Protein AF-W1DM24-F1 (afdb_monomer)

Radius of gyration: 20.69 Å; Cα contacts (8 Å, |Δi|>4): 76; chains: 1; bounding box: 56×44×48 Å

Solvent-accessible surface area (backbone atoms only — not comparable to full-atom values): 8236 Å² total; per-residue (Å²): 139,89,65,78,41,78,39,84,42,44,52,72,68,33,42,53,50,50,54,56,42,43,72,72,68,46,49,68,46,75,40,54,98,67,66,78,90,49,80,93,50,95,68,49,70,97,76,82,90,85,66,72,84,47,89,94,39,72,85,49,39,68,55,43,55,52,50,52,53,53,44,55,54,46,21,67,74,70,74,43,87,76,71,79,88,74,85,84,85,83,88,75,81,83,74,80,77,83,64,92,84,59,80,81,69,81,79,78,73,78,76,68,68,85,78,76,66,84,77,133

Mean predicted aligned error: 11.45 Å

Nearest PDB structures (foldseek):
  2a89-assembly1_A  TM=9.894E-01  e=5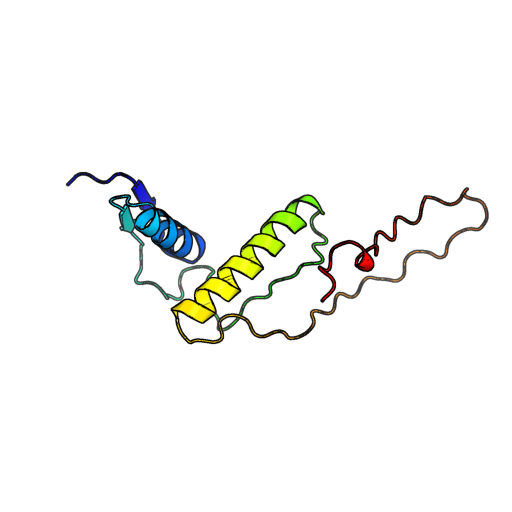.154E-06  Bacillus sp. B-0618
  3bhk-assembly1_A  TM=9.923E-01  e=6.336E-06  Bacillus sp. B-0618
  3m12-assembly1_A  TM=9.894E-01  e=6.336E-06  Bacillus sp. B-0618
  1l9c-assembly2_B  TM=9.895E-01  e=7.271E-06  Bacillus sp. B-0618

Sequence (120 aa):
MQYDLIIIGSGSVGAAAGYYARRAGLNVLMTDAHQPPHQEGSHHGSSRLIRHAYGEGEKYVPLVLRAQQLWDELAEISGEACLNAPASLTSAPPAPLFSPTSPPAPVRSSLRWKSWMPRP

Structure (mmCIF, N/CA/C/O backbone):
data_AF-W1DM24-F1
#
_entry.id   AF-W1DM24-F1
#
loop_
_atom_site.group_PDB
_atom_site.id
_atom_site.type_symbol
_atom_site.label_atom_id
_atom_site.label_alt_id
_atom_site.label_comp_id
_atom_site.label_asym_id
_atom_site.label_entity_id
_atom_site.label_seq_id
_atom_site.pdbx_PDB_ins_code
_atom_site.Cartn_x
_atom_site.Cartn_y
_atom_site.Cartn_z
_atom_site.occupancy
_atom_site.B_iso_or_equiv
_atom_site.auth_seq_id
_atom_site.auth_comp_id
_atom_site.auth_asym_id
_atom_site.auth_atom_id
_atom_site.pdbx_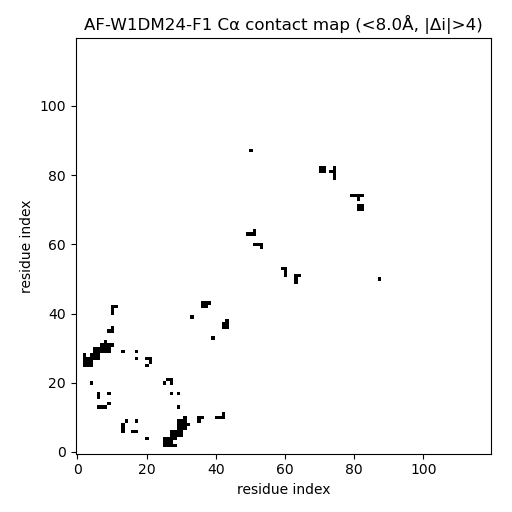PDB_model_num
ATOM 1 N N . MET A 1 1 ? -13.052 6.825 23.320 1.00 78.94 1 MET A N 1
ATOM 2 C CA . MET A 1 1 ? -13.120 5.947 22.131 1.00 78.94 1 MET A CA 1
ATOM 3 C C . MET A 1 1 ? -11.918 5.019 22.162 1.00 78.94 1 MET A C 1
ATOM 5 O O . MET A 1 1 ? -10.846 5.499 22.506 1.00 78.94 1 MET A O 1
ATOM 9 N N . GLN A 1 2 ? -12.097 3.732 21.865 1.00 93.69 2 GLN A N 1
ATOM 10 C CA . GLN A 1 2 ? -11.031 2.723 21.862 1.00 93.69 2 GLN A CA 1
ATOM 11 C C . GLN A 1 2 ? -10.989 2.069 20.480 1.00 93.69 2 GLN A C 1
ATOM 13 O O . GLN A 1 2 ? -12.045 1.731 19.950 1.00 93.69 2 GLN A O 1
ATOM 18 N N . TYR A 1 3 ? -9.794 1.933 19.910 1.00 98.00 3 TYR A N 1
ATOM 19 C CA . TYR A 1 3 ? -9.545 1.342 18.593 1.00 98.00 3 TYR A CA 1
ATOM 20 C C . TYR A 1 3 ? -8.467 0.267 18.724 1.00 98.00 3 TYR A C 1
ATOM 22 O O . TYR A 1 3 ? -7.571 0.409 19.556 1.00 98.00 3 TYR A O 1
ATOM 30 N N . ASP A 1 4 ? -8.536 -0.763 17.886 1.00 98.25 4 ASP A N 1
ATOM 31 C CA . ASP A 1 4 ? -7.523 -1.822 17.825 1.00 98.25 4 ASP A CA 1
ATOM 32 C C . ASP A 1 4 ? -6.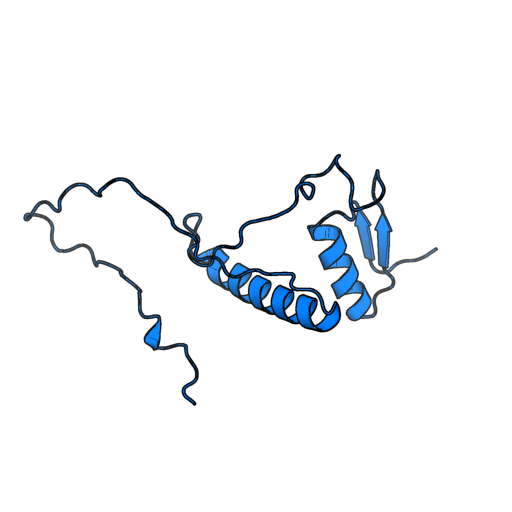322 -1.394 16.969 1.00 98.25 4 ASP A C 1
ATOM 34 O O . ASP A 1 4 ? -5.192 -1.818 17.206 1.00 98.25 4 ASP A O 1
ATOM 38 N N . LEU A 1 5 ? -6.562 -0.534 15.972 1.00 98.44 5 LEU A N 1
ATOM 39 C CA . LEU A 1 5 ? -5.543 0.007 15.077 1.00 98.44 5 LEU A CA 1
ATOM 40 C C . LEU A 1 5 ? -5.862 1.462 14.725 1.00 98.44 5 LEU A C 1
ATOM 42 O O . LEU A 1 5 ? -6.979 1.784 14.320 1.00 98.44 5 LEU A O 1
ATOM 46 N N . ILE A 1 6 ? -4.860 2.332 14.832 1.00 98.31 6 ILE A N 1
ATOM 47 C CA . ILE A 1 6 ? -4.928 3.708 14.334 1.00 98.31 6 ILE A CA 1
ATOM 48 C C . ILE A 1 6 ? -3.924 3.849 13.192 1.00 98.31 6 ILE A C 1
ATOM 50 O O . ILE A 1 6 ? -2.743 3.546 13.358 1.00 98.31 6 ILE A O 1
ATOM 54 N N . ILE A 1 7 ? -4.396 4.313 12.040 1.00 98.44 7 ILE A N 1
ATOM 55 C CA . ILE A 1 7 ? -3.594 4.571 10.845 1.00 98.44 7 ILE A CA 1
ATOM 56 C C . ILE A 1 7 ? -3.462 6.081 10.685 1.00 98.44 7 ILE A C 1
ATOM 58 O O . ILE A 1 7 ? -4.461 6.778 10.506 1.00 98.44 7 ILE A O 1
ATOM 62 N N . ILE A 1 8 ? -2.223 6.566 10.739 1.00 97.88 8 ILE A N 1
ATOM 63 C CA . ILE A 1 8 ? -1.882 7.973 10.531 1.00 97.88 8 ILE A CA 1
ATOM 64 C C . ILE A 1 8 ? -1.435 8.136 9.077 1.00 97.88 8 ILE A C 1
ATOM 66 O O . ILE A 1 8 ? -0.377 7.640 8.692 1.00 97.88 8 ILE A O 1
ATOM 70 N N . GLY A 1 9 ? -2.252 8.825 8.284 1.00 97.25 9 GLY A N 1
ATOM 71 C CA . GLY A 1 9 ? -2.124 8.945 6.834 1.00 97.25 9 GLY A CA 1
ATOM 72 C C . GLY A 1 9 ? -2.935 7.867 6.114 1.00 97.25 9 GLY A C 1
ATOM 73 O O . GLY A 1 9 ? -2.563 6.696 6.114 1.00 97.25 9 GLY A O 1
ATOM 74 N N . SER A 1 10 ? -4.022 8.266 5.454 1.00 96.19 10 SER A N 1
ATOM 75 C CA . SER A 1 10 ? -4.916 7.395 4.677 1.00 96.19 10 SER A CA 1
ATOM 76 C C . SER A 1 10 ? -4.781 7.564 3.157 1.00 96.19 10 SER A C 1
ATOM 78 O O . SER A 1 10 ? -5.715 7.296 2.405 1.00 96.19 10 SER A O 1
ATOM 80 N N . GLY A 1 11 ? -3.579 7.930 2.694 1.00 95.44 11 GLY A N 1
ATOM 81 C CA . GLY A 1 11 ? -3.154 7.795 1.291 1.00 95.44 11 GLY A CA 1
ATOM 82 C C . GLY A 1 11 ? -2.991 6.328 0.851 1.00 95.44 11 GLY A C 1
ATOM 83 O O . GLY A 1 11 ? -3.483 5.419 1.511 1.00 95.44 11 GLY A O 1
ATOM 84 N N . SER A 1 12 ? -2.262 6.046 -0.237 1.00 95.50 12 SER A N 1
ATOM 85 C CA . SER A 1 12 ? -2.200 4.697 -0.854 1.00 95.50 12 SER A CA 1
ATOM 86 C C . SER A 1 12 ? -1.970 3.528 0.114 1.00 95.50 12 SER A C 1
ATOM 88 O O . SER A 1 12 ? -2.724 2.556 0.102 1.00 95.50 12 SER A O 1
ATOM 90 N N . VAL A 1 13 ? -0.931 3.607 0.950 1.00 97.44 13 VAL A N 1
ATOM 91 C CA . VAL A 1 13 ? -0.577 2.516 1.875 1.00 97.44 13 VAL A CA 1
ATOM 92 C C . VAL A 1 13 ? -1.585 2.422 3.019 1.00 97.44 13 VAL A C 1
ATOM 94 O O . VAL A 1 13 ? -2.026 1.326 3.355 1.00 97.44 13 VAL A O 1
ATOM 97 N N . GLY A 1 14 ? -1.979 3.563 3.593 1.00 97.81 14 GLY A N 1
ATOM 98 C CA . GLY A 1 14 ? -2.931 3.613 4.700 1.00 97.81 14 GLY A CA 1
ATOM 99 C C . GLY A 1 14 ? -4.328 3.145 4.301 1.00 97.81 14 GLY A C 1
ATOM 100 O O . GLY A 1 14 ? -4.954 2.402 5.051 1.00 97.81 14 GLY A O 1
ATOM 101 N N . ALA A 1 15 ? -4.783 3.502 3.099 1.00 97.06 15 ALA A N 1
ATOM 102 C CA . ALA A 1 15 ? -6.041 3.038 2.524 1.00 97.06 15 ALA A CA 1
ATOM 103 C C . ALA A 1 15 ? -6.078 1.510 2.398 1.00 97.06 15 ALA A C 1
ATOM 105 O O . ALA A 1 15 ? -7.007 0.870 2.893 1.00 97.06 15 ALA A O 1
ATOM 106 N N . ALA A 1 16 ? -5.034 0.915 1.812 1.00 97.56 16 ALA A N 1
ATOM 107 C CA . ALA A 1 16 ? -4.923 -0.537 1.700 1.00 97.56 16 ALA A CA 1
ATOM 108 C C . ALA A 1 16 ? -4.855 -1.210 3.082 1.00 97.56 16 ALA A C 1
ATOM 110 O O . ALA A 1 16 ? -5.583 -2.168 3.343 1.00 97.56 16 ALA A O 1
ATOM 111 N N . ALA A 1 17 ? -4.024 -0.688 3.990 1.00 98.19 17 ALA A N 1
ATOM 112 C CA . ALA A 1 17 ? -3.892 -1.219 5.344 1.00 98.19 17 ALA A CA 1
ATOM 113 C C . ALA A 1 17 ? -5.226 -1.178 6.104 1.00 98.19 17 ALA A C 1
ATOM 115 O O . ALA A 1 17 ? -5.615 -2.178 6.702 1.00 98.19 17 ALA A O 1
ATOM 116 N N . GLY A 1 18 ? -5.953 -0.062 6.036 1.00 98.31 18 GLY A N 1
ATOM 117 C CA . GLY A 1 18 ? -7.249 0.100 6.688 1.00 98.31 18 GLY A CA 1
ATOM 118 C C . GLY A 1 18 ? -8.314 -0.835 6.130 1.00 98.31 18 GLY A C 1
ATOM 119 O O . GLY A 1 18 ? -9.027 -1.476 6.902 1.00 98.31 18 GLY A O 1
ATOM 120 N N . TYR A 1 19 ? -8.367 -0.989 4.804 1.00 97.81 19 TYR A N 1
ATOM 121 C CA . TYR A 1 19 ? -9.264 -1.933 4.140 1.00 97.81 19 TYR A CA 1
ATOM 122 C C . TYR A 1 19 ? -9.046 -3.375 4.630 1.00 97.81 19 TYR A C 1
ATOM 124 O O . TYR A 1 19 ? -9.988 -4.025 5.094 1.00 97.81 19 TYR A O 1
ATOM 132 N N . TYR A 1 20 ? -7.803 -3.872 4.598 1.00 98.31 20 TYR A N 1
ATOM 133 C CA . TYR A 1 20 ? -7.505 -5.244 5.026 1.00 98.31 20 TYR A CA 1
ATOM 134 C C . TYR A 1 20 ? -7.618 -5.431 6.545 1.00 98.31 20 TYR A C 1
ATOM 136 O O . TYR A 1 20 ? -8.123 -6.462 6.989 1.00 98.31 20 TYR A O 1
ATOM 144 N N . ALA A 1 21 ? -7.234 -4.435 7.350 1.00 98.38 21 ALA A N 1
ATOM 145 C CA . ALA A 1 21 ? -7.403 -4.471 8.803 1.00 98.38 21 ALA A CA 1
ATOM 146 C C . ALA A 1 21 ? -8.884 -4.536 9.201 1.00 98.38 21 ALA A C 1
ATOM 148 O O . ALA A 1 21 ? -9.266 -5.327 10.065 1.00 98.38 21 ALA A O 1
ATOM 149 N N . ARG A 1 22 ? -9.748 -3.769 8.524 1.00 98.06 22 ARG A N 1
ATOM 150 C CA . ARG A 1 22 ? -11.189 -3.803 8.783 1.00 98.06 22 ARG A CA 1
ATOM 151 C C . ARG A 1 22 ? -11.816 -5.135 8.374 1.00 98.06 22 ARG A C 1
ATOM 153 O O . ARG A 1 22 ? -12.680 -5.631 9.100 1.00 98.06 22 ARG A O 1
ATOM 160 N N . ARG A 1 23 ? -11.367 -5.728 7.258 1.00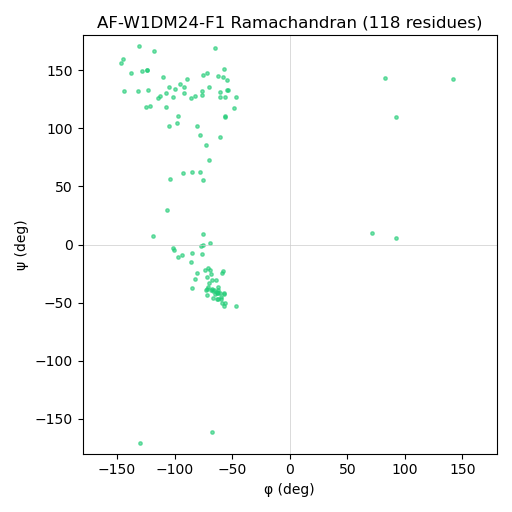 97.12 23 ARG A N 1
ATOM 161 C CA . ARG A 1 23 ? -11.759 -7.086 6.826 1.00 97.12 23 ARG A CA 1
ATOM 162 C C . ARG A 1 23 ? -11.307 -8.170 7.802 1.00 97.12 23 ARG A C 1
ATOM 164 O O . ARG A 1 23 ? -12.008 -9.162 7.950 1.00 97.12 23 ARG A O 1
ATOM 171 N N . ALA A 1 24 ? -10.189 -7.963 8.495 1.00 98.12 24 ALA A N 1
ATOM 172 C CA . ALA A 1 24 ? -9.718 -8.846 9.560 1.00 98.12 24 ALA A CA 1
ATOM 173 C C . ALA A 1 24 ? -10.508 -8.703 10.880 1.00 98.12 24 ALA A C 1
ATOM 175 O O . ALA A 1 24 ? -10.215 -9.408 11.841 1.00 98.12 24 ALA A O 1
ATOM 176 N N . GLY A 1 25 ? -11.510 -7.816 10.939 1.00 98.19 25 GLY A N 1
ATOM 177 C CA . GLY A 1 25 ? -12.395 -7.650 12.096 1.00 98.19 25 GLY A CA 1
ATOM 178 C C . GLY A 1 25 ? -11.945 -6.599 13.112 1.00 98.19 25 GLY A C 1
ATOM 179 O O . GLY A 1 25 ? -12.597 -6.457 14.140 1.00 98.19 25 GLY A O 1
ATOM 180 N N . LEU A 1 26 ? -10.880 -5.844 12.827 1.00 98.50 26 LEU A N 1
ATOM 181 C CA . LEU A 1 26 ? -10.374 -4.810 13.731 1.00 98.50 26 LEU A CA 1
ATOM 182 C C . LEU A 1 26 ? -11.261 -3.557 13.716 1.00 98.50 26 LEU A C 1
ATOM 184 O O . LEU A 1 26 ? -11.781 -3.151 12.671 1.00 98.50 26 LEU A O 1
ATOM 188 N N . ASN A 1 27 ? -11.377 -2.903 14.870 1.00 98.19 27 ASN A N 1
ATOM 189 C CA . ASN A 1 27 ? -11.901 -1.550 14.986 1.00 98.19 27 ASN A CA 1
ATOM 190 C C . ASN A 1 27 ? -10.802 -0.538 14.626 1.00 98.19 27 ASN A C 1
ATOM 192 O O . ASN A 1 27 ? -9.903 -0.268 15.425 1.00 98.19 27 ASN A O 1
ATOM 196 N N . VAL A 1 28 ? -10.866 0.001 13.406 1.00 98.38 28 VAL A N 1
ATOM 197 C CA . VAL A 1 28 ? -9.803 0.827 12.819 1.00 98.38 28 VAL A CA 1
ATOM 198 C C . VAL A 1 28 ? -10.213 2.296 12.768 1.00 98.38 28 VAL A C 1
ATOM 200 O O . VAL A 1 28 ? -11.266 2.627 12.227 1.00 98.38 28 VAL A O 1
ATOM 203 N N . LEU A 1 29 ? -9.339 3.178 13.254 1.00 98.00 29 LEU A N 1
ATOM 204 C CA . LEU A 1 29 ? -9.401 4.612 12.977 1.00 98.00 29 LEU A CA 1
ATOM 205 C C . LEU A 1 29 ? -8.379 4.964 11.897 1.00 98.00 29 LEU A C 1
ATOM 207 O O . LEU A 1 29 ? -7.194 4.678 12.046 1.00 98.00 29 LEU A O 1
ATOM 211 N N . MET A 1 30 ? -8.825 5.633 10.840 1.00 97.88 30 MET A N 1
ATOM 212 C CA . MET A 1 30 ? -7.953 6.189 9.808 1.00 97.88 30 MET A CA 1
ATOM 213 C C . MET A 1 30 ? -8.024 7.709 9.869 1.00 97.88 30 MET A C 1
ATOM 215 O O . MET A 1 30 ? -9.117 8.273 9.857 1.00 97.88 3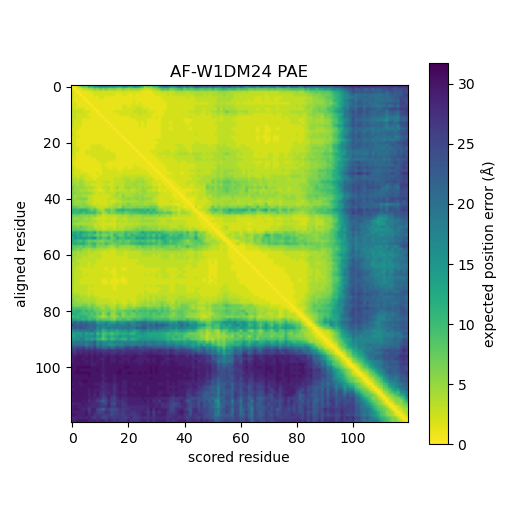0 MET A O 1
ATOM 219 N N . THR A 1 31 ? -6.871 8.364 9.947 1.00 97.50 31 THR A N 1
ATOM 220 C CA . THR A 1 31 ? -6.771 9.825 9.943 1.00 97.50 31 THR A CA 1
ATOM 221 C C . THR A 1 31 ? -5.854 10.289 8.824 1.00 97.50 31 THR A C 1
ATOM 223 O O . THR A 1 31 ? -4.926 9.586 8.429 1.00 97.50 31 THR A O 1
ATOM 226 N N . ASP A 1 32 ? -6.116 11.479 8.297 1.00 97.44 32 ASP A N 1
ATOM 227 C CA . ASP A 1 32 ? -5.284 12.124 7.287 1.00 97.44 32 ASP A CA 1
ATOM 228 C C . ASP A 1 32 ? -5.314 13.641 7.484 1.00 97.44 32 ASP A C 1
ATOM 230 O O . ASP A 1 32 ? -6.239 14.170 8.104 1.00 97.44 32 ASP A O 1
ATOM 234 N N . ALA A 1 33 ? -4.280 14.327 7.003 1.00 96.25 33 ALA A N 1
ATOM 235 C CA . ALA A 1 33 ? -4.204 15.783 7.054 1.00 96.25 33 ALA A CA 1
ATOM 236 C C . ALA A 1 33 ? -5.155 16.444 6.040 1.00 96.25 33 ALA A C 1
ATOM 238 O O . ALA A 1 33 ? -5.533 17.601 6.221 1.00 96.25 33 ALA A O 1
ATOM 239 N N . HIS A 1 34 ? -5.553 15.708 4.997 1.00 94.75 34 HIS A N 1
ATOM 240 C CA . HIS A 1 34 ? -6.458 16.151 3.938 1.00 94.75 34 HIS A CA 1
ATOM 241 C C . HIS A 1 34 ? -7.591 15.131 3.724 1.00 94.75 34 HIS A C 1
ATOM 243 O O . HIS A 1 34 ? -7.774 14.216 4.523 1.00 94.75 34 HIS A O 1
ATOM 249 N N . GLN A 1 35 ? -8.389 15.290 2.663 1.00 93.19 35 GLN A N 1
ATOM 250 C CA . GLN A 1 35 ? -9.464 14.357 2.306 1.00 93.19 35 GLN A CA 1
ATOM 251 C C . GLN A 1 35 ? -9.056 13.496 1.099 1.00 93.19 35 GLN A C 1
ATOM 253 O O . GLN A 1 35 ? -9.110 13.987 -0.027 1.00 93.19 35 GLN A O 1
ATOM 258 N N . PRO A 1 36 ? -8.652 12.224 1.281 1.00 92.06 36 PRO A N 1
ATOM 259 C CA . PRO A 1 36 ? -8.29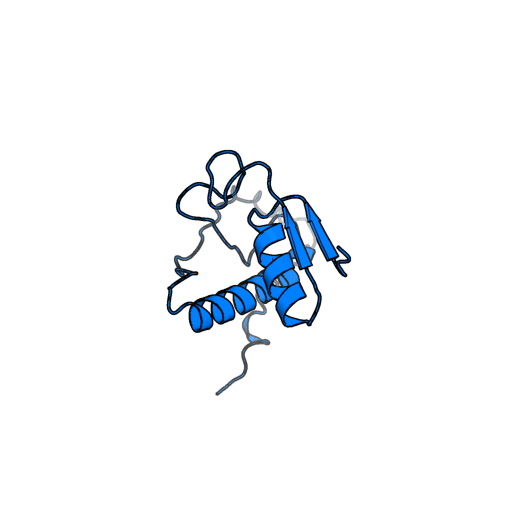4 11.361 0.159 1.00 92.06 36 PRO A CA 1
ATOM 260 C C . PRO A 1 36 ? -9.464 11.091 -0.807 1.00 92.06 36 PRO A C 1
ATOM 262 O O . PRO A 1 36 ? -10.594 10.917 -0.348 1.00 92.06 36 PRO A O 1
ATOM 265 N N . PRO A 1 37 ? -9.200 10.977 -2.126 1.00 89.69 37 PRO A N 1
ATOM 266 C CA . PRO A 1 37 ? -7.922 11.255 -2.787 1.00 89.69 37 PRO A CA 1
ATOM 267 C C . PRO A 1 37 ? -7.667 12.770 -2.931 1.00 89.69 37 PRO A C 1
ATOM 269 O O . PRO A 1 37 ? -8.518 13.510 -3.410 1.00 89.69 37 PRO A O 1
ATOM 272 N N . HIS A 1 38 ? -6.464 13.220 -2.565 1.00 92.94 38 HIS A N 1
ATOM 273 C CA . HIS A 1 38 ? -6.051 14.636 -2.582 1.00 92.94 38 HIS A CA 1
ATOM 274 C C . HIS A 1 38 ? -4.687 14.852 -3.285 1.00 92.94 38 HIS A C 1
ATOM 276 O O . HIS A 1 38 ? -4.016 13.872 -3.623 1.00 92.94 38 HIS A O 1
ATOM 282 N N . GLN A 1 39 ? -4.281 16.108 -3.537 1.00 93.31 39 GLN A N 1
ATOM 283 C CA . GLN A 1 39 ? -3.094 16.463 -4.350 1.00 93.31 39 GLN A CA 1
ATOM 284 C C . GLN A 1 39 ? -1.801 16.681 -3.546 1.00 93.31 39 GLN A C 1
ATOM 286 O O . GLN A 1 39 ? -0.724 16.796 -4.114 1.00 93.31 39 GLN A O 1
ATOM 291 N N . GLU A 1 40 ? -1.890 16.721 -2.226 1.00 94.94 40 GLU A N 1
ATOM 292 C CA . GLU A 1 40 ? -0.785 17.024 -1.313 1.00 94.94 40 GLU A CA 1
ATOM 293 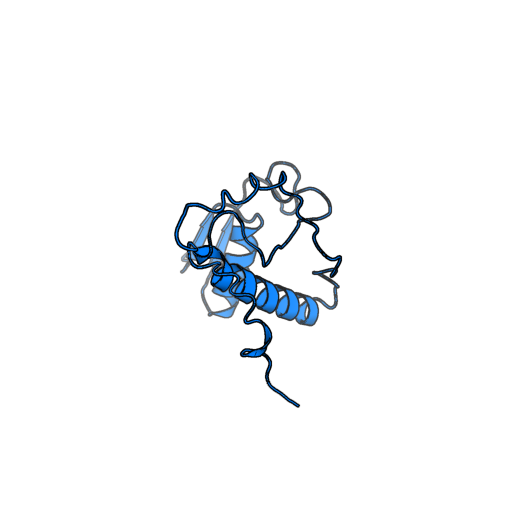C C . GLU A 1 40 ? 0.069 15.785 -0.983 1.00 94.94 40 GLU A C 1
ATOM 295 O O . GLU A 1 40 ? 1.107 15.899 -0.337 1.00 94.94 40 GLU A O 1
ATOM 300 N N . GLY A 1 41 ? -0.358 14.593 -1.417 1.00 91.62 41 GLY A N 1
ATOM 301 C CA . GLY A 1 41 ? 0.334 13.320 -1.191 1.00 91.62 41 GLY A CA 1
ATOM 302 C C . GLY A 1 41 ? 0.780 12.632 -2.483 1.00 91.62 41 GLY A C 1
ATOM 303 O O . GLY A 1 41 ? 0.307 12.934 -3.569 1.00 91.62 41 GLY A O 1
ATOM 304 N N . SER A 1 42 ? 1.648 11.626 -2.389 1.00 91.94 42 SER A N 1
ATOM 305 C CA . SER A 1 42 ? 2.292 10.991 -3.557 1.00 91.94 42 SER A CA 1
ATOM 306 C C . SER A 1 42 ? 1.407 10.044 -4.383 1.00 91.94 42 SER A C 1
ATOM 308 O O . SER A 1 42 ? 1.922 9.322 -5.241 1.00 91.94 42 SER A O 1
ATOM 310 N N . HIS A 1 43 ? 0.098 9.994 -4.131 1.00 86.88 43 HIS A N 1
ATOM 311 C CA . HIS A 1 43 ? -0.860 9.137 -4.846 1.00 86.88 43 HIS A CA 1
ATOM 312 C C . HIS A 1 43 ? -1.605 9.852 -5.975 1.00 86.88 43 HIS A C 1
ATOM 314 O O . HIS A 1 43 ? -2.254 9.187 -6.773 1.00 86.88 43 HIS A O 1
ATOM 320 N N . HIS A 1 44 ? -1.503 11.182 -6.074 1.00 86.81 44 HIS A N 1
ATOM 321 C CA . HIS A 1 44 ? -2.175 11.964 -7.116 1.00 86.81 44 HIS A CA 1
ATOM 322 C C . HIS A 1 44 ? -1.656 11.645 -8.529 1.00 86.81 44 HIS A C 1
ATOM 324 O O . HIS A 1 44 ? -0.600 11.053 -8.715 1.00 86.81 44 HIS A O 1
ATOM 330 N N . GLY A 1 45 ? -2.326 12.114 -9.576 1.00 83.12 45 GLY A N 1
ATOM 331 C CA . GLY A 1 45 ? -1.965 11.761 -10.952 1.00 83.12 45 GLY A CA 1
ATOM 332 C C . GLY A 1 45 ? -2.567 10.417 -11.354 1.00 83.12 45 GLY A C 1
ATOM 333 O O . GLY A 1 45 ? -2.703 9.507 -10.544 1.00 83.12 45 GLY A O 1
ATOM 334 N N . SER A 1 46 ? -2.976 10.322 -12.614 1.00 83.56 46 SER A N 1
ATOM 335 C CA . SER A 1 46 ? -3.985 9.358 -13.065 1.00 83.56 46 SER A CA 1
ATOM 336 C C . SER A 1 46 ? -3.564 7.891 -13.032 1.00 83.56 46 SER A C 1
ATOM 338 O O . SER A 1 46 ? -4.424 7.021 -12.974 1.00 83.56 46 SER A O 1
ATOM 340 N N . SER A 1 47 ? -2.267 7.592 -13.113 1.00 87.69 47 SER A N 1
ATOM 341 C CA . SER A 1 47 ? -1.783 6.218 -13.267 1.00 87.69 47 SER A CA 1
ATOM 342 C C . SER A 1 47 ? -0.469 5.971 -12.531 1.00 87.69 47 SER A C 1
ATOM 344 O O . SER A 1 47 ? 0.268 6.900 -12.184 1.00 87.69 47 SER A O 1
ATOM 346 N N . ARG A 1 48 ? -0.189 4.691 -12.262 1.00 90.56 48 ARG A N 1
ATOM 347 C CA . ARG A 1 48 ? 1.055 4.184 -11.672 1.00 90.56 48 ARG A CA 1
ATOM 348 C C . ARG A 1 48 ? 1.478 2.907 -12.386 1.00 90.56 48 ARG A C 1
ATOM 350 O O . ARG A 1 48 ? 0.633 2.139 -12.832 1.00 90.56 48 ARG A O 1
ATOM 357 N N . LEU A 1 49 ? 2.788 2.692 -12.485 1.00 90.62 49 LEU A N 1
ATOM 358 C CA . LEU A 1 49 ? 3.355 1.506 -13.117 1.00 90.62 49 LEU A CA 1
ATOM 359 C C . LEU A 1 49 ? 3.592 0.406 -12.077 1.00 90.62 49 LEU A C 1
ATOM 361 O O . LEU A 1 49 ? 4.255 0.638 -11.067 1.00 90.62 49 LEU A O 1
ATOM 365 N N . ILE A 1 50 ? 3.129 -0.803 -12.381 1.00 90.50 50 ILE A N 1
ATOM 366 C CA . ILE A 1 50 ? 3.513 -2.041 -11.698 1.00 90.50 50 ILE A CA 1
ATOM 367 C C . ILE A 1 50 ? 4.474 -2.829 -12.602 1.00 90.50 50 ILE A C 1
ATOM 369 O O . ILE A 1 50 ? 4.264 -2.920 -13.810 1.00 90.50 50 ILE A O 1
ATOM 373 N N . ARG A 1 51 ? 5.568 -3.367 -12.044 1.00 89.38 51 ARG A N 1
ATOM 374 C CA . ARG A 1 51 ? 6.568 -4.158 -12.789 1.00 89.38 51 ARG A CA 1
ATOM 375 C C . ARG A 1 51 ? 6.887 -5.448 -12.052 1.00 89.38 51 ARG A C 1
ATOM 377 O O . ARG A 1 51 ? 7.217 -5.410 -10.878 1.00 89.38 51 ARG A O 1
ATOM 384 N N . HIS A 1 52 ? 6.888 -6.570 -12.765 1.00 86.88 52 HIS A N 1
ATOM 385 C CA . HIS A 1 52 ? 7.328 -7.861 -12.222 1.00 86.88 52 HIS A CA 1
ATOM 386 C C . HIS A 1 52 ? 8.847 -8.045 -12.324 1.00 86.88 52 HIS A C 1
ATOM 388 O O . HIS A 1 52 ? 9.480 -8.586 -11.419 1.00 86.88 52 HIS A O 1
ATOM 394 N N . ALA A 1 53 ? 9.445 -7.562 -13.418 1.00 83.94 53 ALA A N 1
ATOM 395 C CA . ALA A 1 53 ? 10.892 -7.494 -13.572 1.00 83.94 53 ALA A CA 1
ATOM 396 C C . ALA A 1 53 ? 11.427 -6.295 -12.773 1.00 83.94 53 ALA A C 1
ATOM 398 O O . ALA A 1 53 ? 11.417 -5.157 -13.248 1.00 83.94 53 ALA A O 1
ATOM 399 N N . TYR A 1 54 ? 11.840 -6.563 -11.536 1.00 81.25 54 TYR A N 1
ATOM 400 C CA . TYR A 1 54 ? 12.282 -5.550 -10.580 1.00 81.25 54 TYR A CA 1
ATOM 401 C C . TYR A 1 54 ? 13.812 -5.455 -10.562 1.00 81.25 54 TYR A C 1
ATOM 403 O O . TYR A 1 54 ? 14.495 -6.328 -10.025 1.00 81.25 54 TYR A O 1
ATOM 411 N N . GLY A 1 55 ? 14.360 -4.401 -11.174 1.00 80.31 55 GLY A N 1
ATOM 412 C CA . GLY A 1 55 ? 15.811 -4.184 -11.274 1.00 80.31 55 GLY A CA 1
ATOM 413 C C . GLY A 1 55 ? 16.458 -3.802 -9.939 1.00 80.31 55 GLY A C 1
ATOM 414 O O . GLY A 1 55 ? 17.652 -3.992 -9.742 1.00 80.31 55 GLY A O 1
ATOM 415 N N . GLU A 1 56 ? 15.652 -3.316 -9.001 1.00 83.19 56 GLU A N 1
ATOM 416 C CA . GLU A 1 56 ? 16.032 -2.889 -7.658 1.00 83.19 56 GLU A CA 1
ATOM 417 C C . GLU A 1 56 ? 16.291 -4.079 -6.710 1.00 83.19 56 GLU A C 1
ATOM 419 O O . GLU A 1 56 ? 16.776 -3.898 -5.590 1.00 83.19 56 GLU A O 1
ATOM 424 N N . GLY A 1 57 ? 15.977 -5.304 -7.149 1.00 84.06 57 GLY A N 1
ATOM 425 C CA . GLY A 1 57 ? 16.363 -6.543 -6.480 1.00 84.06 57 GLY A CA 1
ATOM 426 C C . GLY A 1 57 ? 15.283 -7.621 -6.511 1.00 84.06 57 GLY A C 1
ATOM 427 O O . GLY A 1 57 ? 14.100 -7.354 -6.300 1.00 84.06 57 GLY A O 1
ATOM 428 N N . GLU A 1 58 ? 15.713 -8.874 -6.674 1.00 89.69 58 GLU A N 1
ATOM 429 C CA . GLU A 1 58 ? 14.828 -10.047 -6.760 1.00 89.69 58 GLU A CA 1
ATOM 430 C C . GLU A 1 58 ? 13.935 -10.246 -5.524 1.00 89.69 58 GLU A C 1
ATOM 432 O O . GLU A 1 58 ? 12.837 -10.788 -5.628 1.00 89.69 58 GLU A O 1
ATOM 437 N N . LYS A 1 59 ? 14.354 -9.729 -4.362 1.00 92.25 59 LYS A N 1
ATOM 438 C CA . LYS A 1 59 ? 13.585 -9.767 -3.109 1.00 92.25 59 LYS A CA 1
ATOM 439 C C . LYS A 1 59 ? 12.201 -9.112 -3.203 1.00 92.25 59 LYS A C 1
ATOM 441 O O . LYS A 1 59 ? 11.330 -9.436 -2.403 1.00 92.25 59 LYS A O 1
ATOM 446 N N . TYR A 1 60 ? 11.987 -8.209 -4.162 1.00 91.25 60 TYR A N 1
ATOM 447 C CA . TYR A 1 60 ? 10.695 -7.550 -4.374 1.00 91.25 60 TYR A CA 1
ATOM 448 C C . TYR A 1 60 ? 9.743 -8.353 -5.268 1.00 91.25 60 TYR A C 1
ATOM 450 O O . TYR A 1 60 ? 8.545 -8.077 -5.272 1.00 91.25 60 TYR A O 1
ATOM 458 N N . VAL A 1 61 ? 10.239 -9.365 -5.989 1.00 92.38 61 VAL A N 1
ATOM 459 C CA . VAL A 1 61 ? 9.433 -10.154 -6.934 1.00 92.38 61 VAL A CA 1
ATOM 460 C C . VAL A 1 61 ? 8.256 -10.861 -6.244 1.00 92.38 61 VAL A C 1
ATOM 462 O O . VAL A 1 61 ? 7.133 -10.729 -6.731 1.00 92.38 61 VAL A O 1
ATOM 465 N N . PRO A 1 62 ? 8.427 -11.540 -5.090 1.00 93.94 62 PRO A N 1
ATOM 466 C CA . PRO A 1 62 ? 7.291 -12.152 -4.399 1.00 93.94 62 PRO A CA 1
ATOM 467 C C . PRO A 1 62 ? 6.247 -11.122 -3.946 1.00 93.94 62 PRO A C 1
ATOM 469 O O . PRO A 1 62 ? 5.048 -11.382 -4.020 1.00 93.94 62 PRO A O 1
ATOM 472 N N . LEU A 1 63 ? 6.697 -9.936 -3.517 1.00 95.00 63 LEU A N 1
ATOM 473 C CA . LEU A 1 63 ? 5.813 -8.869 -3.052 1.00 95.00 63 LEU A CA 1
ATOM 474 C C . LEU A 1 63 ? 4.958 -8.314 -4.194 1.00 95.00 63 LEU A C 1
ATOM 476 O O . LEU A 1 63 ? 3.750 -8.171 -4.029 1.00 95.00 63 LEU A O 1
ATOM 480 N N . VAL A 1 64 ? 5.558 -8.033 -5.355 1.00 94.31 64 VAL A N 1
ATOM 481 C CA . VAL A 1 64 ? 4.809 -7.484 -6.495 1.00 94.31 64 VAL A CA 1
ATOM 482 C C . VAL A 1 64 ? 3.864 -8.509 -7.119 1.00 94.31 64 VAL A C 1
ATOM 484 O O . VAL A 1 64 ? 2.765 -8.141 -7.518 1.00 94.31 64 VAL A O 1
ATOM 487 N N . LEU A 1 65 ? 4.225 -9.797 -7.119 1.00 94.12 65 LEU A N 1
ATOM 488 C CA . LEU A 1 65 ? 3.315 -10.864 -7.546 1.00 94.12 65 LEU A CA 1
ATOM 489 C C . LEU A 1 65 ? 2.087 -10.960 -6.633 1.00 94.12 65 LEU A C 1
ATOM 491 O O . LEU A 1 65 ? 0.970 -11.103 -7.126 1.00 94.12 65 LEU A O 1
ATOM 495 N N . ARG A 1 66 ? 2.262 -10.831 -5.309 1.00 96.56 66 ARG A N 1
ATOM 496 C CA . ARG A 1 66 ? 1.111 -10.767 -4.398 1.00 96.56 66 ARG A CA 1
ATOM 497 C C . ARG A 1 66 ? 0.316 -9.477 -4.586 1.00 96.56 66 ARG A C 1
ATOM 499 O O . ARG A 1 66 ? -0.906 -9.522 -4.553 1.00 96.56 66 ARG A O 1
ATOM 506 N N . ALA A 1 67 ? 0.982 -8.345 -4.807 1.00 95.44 67 ALA A N 1
ATOM 507 C CA . ALA A 1 67 ? 0.302 -7.081 -5.070 1.00 95.44 67 ALA A CA 1
ATOM 508 C C . ALA A 1 67 ? -0.577 -7.158 -6.329 1.00 95.44 67 ALA A C 1
ATOM 510 O O . ALA A 1 67 ? -1.708 -6.693 -6.283 1.00 95.44 67 ALA A O 1
ATOM 511 N N . GLN A 1 68 ? -0.097 -7.787 -7.407 1.00 94.62 68 GLN A N 1
ATOM 512 C CA . GLN A 1 68 ? -0.876 -8.032 -8.626 1.00 94.62 68 GLN A CA 1
ATOM 513 C C . GLN A 1 68 ? -2.169 -8.798 -8.316 1.00 94.62 68 GLN A C 1
ATOM 515 O O . GLN A 1 68 ? -3.243 -8.318 -8.651 1.00 94.62 68 GLN A O 1
ATOM 520 N N . GLN A 1 69 ? -2.079 -9.914 -7.584 1.00 95.50 69 GLN A N 1
ATOM 521 C CA . GLN A 1 69 ? -3.264 -10.684 -7.181 1.00 95.50 69 GLN A CA 1
ATOM 522 C C . GLN A 1 69 ? -4.265 -9.836 -6.384 1.00 95.50 69 GLN A C 1
ATOM 524 O O . GLN A 1 69 ? -5.460 -9.905 -6.627 1.00 95.50 69 GLN A O 1
ATOM 529 N N . LEU A 1 70 ? -3.784 -9.014 -5.446 1.00 96.62 70 LEU A N 1
ATOM 530 C CA . LEU A 1 70 ? -4.648 -8.148 -4.638 1.00 96.62 70 LEU A CA 1
ATOM 531 C C . LEU A 1 70 ? -5.312 -7.034 -5.458 1.00 96.62 70 LEU A C 1
ATOM 533 O O . LEU A 1 70 ? -6.407 -6.597 -5.118 1.00 96.62 70 LEU A O 1
ATOM 537 N N . TRP A 1 71 ? -4.655 -6.555 -6.512 1.00 94.81 71 TRP A N 1
ATOM 538 C CA . TRP A 1 71 ? -5.256 -5.612 -7.449 1.00 94.81 71 TRP A CA 1
ATOM 539 C C . TRP A 1 71 ? -6.321 -6.269 -8.326 1.00 94.81 71 TRP A C 1
ATOM 541 O O . TRP A 1 71 ? -7.350 -5.643 -8.569 1.00 94.81 71 TRP A O 1
ATOM 551 N N . ASP A 1 72 ? -6.095 -7.511 -8.758 1.00 93.56 72 ASP A N 1
ATOM 552 C CA . ASP A 1 72 ? -7.088 -8.295 -9.497 1.00 93.56 72 ASP A CA 1
ATOM 553 C C . ASP A 1 72 ? -8.323 -8.554 -8.607 1.00 93.56 72 ASP A C 1
ATOM 555 O O . ASP A 1 72 ? -9.445 -8.253 -9.006 1.00 93.56 72 ASP A O 1
ATOM 559 N N . GLU A 1 73 ? -8.114 -8.972 -7.349 1.00 95.19 73 GLU A N 1
ATOM 560 C CA . GLU A 1 73 ? -9.176 -9.110 -6.335 1.00 95.19 73 GLU A CA 1
ATOM 561 C C . GLU A 1 73 ? -9.930 -7.780 -6.111 1.00 95.19 73 GLU A C 1
ATOM 563 O O . GLU A 1 73 ? -11.154 -7.761 -5.979 1.00 95.19 73 GLU A O 1
ATOM 568 N N . LEU A 1 74 ? -9.224 -6.643 -6.063 1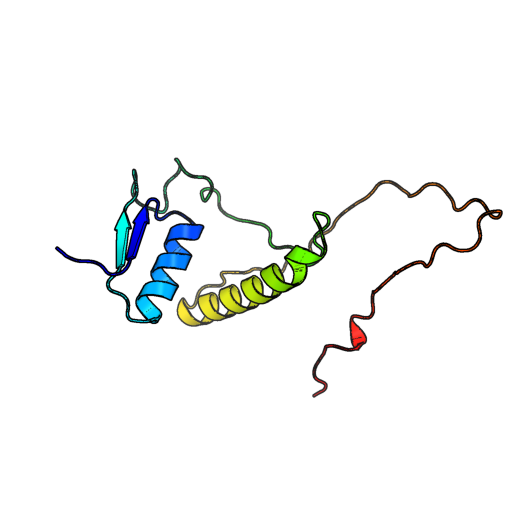.00 94.69 74 LEU A N 1
ATOM 569 C CA . LEU A 1 74 ? -9.856 -5.332 -5.887 1.00 94.69 74 LEU A CA 1
ATOM 570 C C . LEU A 1 74 ? -10.710 -4.941 -7.097 1.00 94.69 74 LEU A C 1
ATOM 572 O O . LEU A 1 74 ? -11.794 -4.398 -6.897 1.00 94.69 74 LEU A O 1
ATOM 576 N N . ALA A 1 75 ? -10.241 -5.220 -8.314 1.00 93.50 75 ALA A N 1
ATOM 577 C CA . ALA A 1 75 ? -10.983 -4.958 -9.544 1.00 93.50 75 ALA A CA 1
ATOM 578 C C . ALA A 1 75 ? -12.291 -5.764 -9.597 1.00 93.50 75 ALA A C 1
ATOM 580 O O . ALA A 1 75 ? -13.334 -5.237 -9.983 1.00 93.50 75 ALA A O 1
ATOM 581 N N . GLU A 1 76 ? -12.263 -7.020 -9.142 1.00 94.62 76 GLU A N 1
ATOM 582 C CA . GLU A 1 76 ? -13.468 -7.846 -9.012 1.00 94.62 76 GLU A CA 1
ATOM 583 C C . GLU A 1 76 ? -14.468 -7.253 -8.009 1.00 94.62 76 GLU A C 1
ATOM 585 O O . GLU A 1 76 ? -15.671 -7.231 -8.268 1.00 94.62 76 GLU A O 1
ATOM 590 N N . ILE A 1 77 ? -13.981 -6.747 -6.873 1.00 94.56 77 ILE A N 1
ATOM 591 C CA . ILE A 1 77 ? -14.825 -6.180 -5.811 1.00 94.56 77 ILE A CA 1
ATOM 592 C C . ILE A 1 77 ? -15.401 -4.815 -6.207 1.00 94.56 77 ILE A C 1
ATOM 594 O O . ILE A 1 77 ? -16.547 -4.516 -5.869 1.00 94.56 77 ILE A O 1
ATOM 598 N N . SER A 1 78 ? -14.616 -3.970 -6.878 1.00 92.38 78 SER A N 1
ATOM 599 C CA . SER A 1 78 ? -15.036 -2.622 -7.278 1.00 92.38 78 SER A CA 1
ATOM 600 C C . SER A 1 78 ? -15.888 -2.618 -8.547 1.00 92.38 78 SER A C 1
ATOM 602 O O . SER A 1 78 ? -16.663 -1.686 -8.752 1.00 92.38 78 SER A O 1
ATOM 604 N N . GLY A 1 79 ? -15.749 -3.639 -9.400 1.00 92.38 79 GLY A N 1
ATOM 605 C CA . GLY A 1 79 ? -16.307 -3.641 -10.752 1.00 92.38 79 GLY A CA 1
ATOM 606 C C . GLY A 1 79 ? -15.576 -2.693 -11.711 1.00 92.38 79 GLY A C 1
ATOM 607 O O . GLY A 1 79 ? -16.054 -2.460 -12.821 1.00 92.38 79 GLY A O 1
ATOM 608 N N . GLU A 1 80 ? -14.429 -2.142 -11.304 1.00 88.88 80 GLU A N 1
ATOM 609 C CA . GLU A 1 80 ? -13.615 -1.224 -12.097 1.00 88.88 80 GLU A CA 1
ATOM 610 C C . GLU A 1 80 ? -12.306 -1.883 -12.542 1.00 88.88 80 GLU A C 1
ATOM 612 O O . GLU A 1 80 ? -11.668 -2.627 -11.798 1.00 88.88 80 GLU A O 1
ATOM 617 N N . ALA A 1 81 ? -11.843 -1.552 -13.749 1.00 84.81 81 ALA A N 1
ATOM 618 C CA . ALA A 1 81 ? -10.540 -1.993 -14.238 1.00 84.81 81 ALA A CA 1
ATOM 619 C C . ALA A 1 81 ? -9.402 -1.231 -13.528 1.00 84.81 81 ALA A C 1
ATOM 621 O O . ALA A 1 81 ? -8.906 -0.221 -14.026 1.00 84.81 81 ALA A O 1
ATOM 622 N N . CYS A 1 82 ? -8.980 -1.712 -12.353 1.00 81.31 82 CYS A N 1
ATOM 623 C CA . CYS A 1 82 ? -7.899 -1.096 -11.574 1.00 81.31 82 CYS A CA 1
ATOM 624 C C . CYS A 1 82 ? -6.507 -1.294 -12.199 1.00 81.31 82 CYS A C 1
ATOM 626 O O . CYS A 1 82 ? -5.620 -0.460 -12.008 1.00 81.31 82 CYS A O 1
ATOM 628 N N . LEU A 1 83 ? -6.307 -2.380 -12.954 1.00 83.25 83 LEU A N 1
ATOM 629 C CA . LEU A 1 83 ? -5.079 -2.641 -13.698 1.00 83.25 83 LEU A CA 1
ATOM 630 C C . LEU A 1 83 ? -5.367 -2.784 -15.186 1.00 83.25 83 LEU A C 1
ATOM 632 O O . LEU A 1 83 ? -6.052 -3.699 -15.635 1.00 83.25 83 LEU A O 1
ATOM 636 N N . ASN A 1 84 ? -4.756 -1.893 -15.958 1.00 78.69 84 ASN A N 1
ATOM 637 C CA . ASN A 1 84 ? -4.591 -2.072 -17.390 1.00 78.69 84 ASN A CA 1
ATOM 638 C C . ASN A 1 84 ? -3.270 -2.814 -17.614 1.00 78.69 84 ASN A C 1
ATOM 640 O O . ASN A 1 84 ? -2.296 -2.538 -16.914 1.00 78.69 84 ASN A O 1
ATOM 644 N N . ALA A 1 85 ? -3.211 -3.720 -18.593 1.00 68.81 85 ALA A N 1
ATOM 645 C CA . ALA A 1 85 ? -2.029 -4.543 -18.868 1.00 68.81 85 ALA A CA 1
ATOM 646 C C . ALA A 1 85 ? -1.215 -4.085 -20.104 1.00 68.81 85 ALA A C 1
ATOM 648 O O . ALA A 1 85 ? -1.003 -4.889 -21.016 1.00 68.81 85 ALA A O 1
ATOM 649 N N . PRO A 1 86 ? -0.733 -2.825 -20.209 1.00 66.12 86 PRO A N 1
ATOM 650 C CA . PRO A 1 86 ? 0.276 -2.513 -21.206 1.00 66.12 86 PRO A CA 1
ATOM 651 C C . PRO A 1 86 ? 1.597 -3.180 -20.803 1.00 66.12 86 PRO A C 1
ATOM 653 O O . PRO A 1 86 ? 2.017 -3.134 -19.645 1.00 66.12 86 PRO A O 1
ATOM 656 N N . ALA A 1 87 ? 2.274 -3.804 -21.765 1.00 67.25 87 ALA A N 1
ATOM 657 C CA . ALA A 1 87 ? 3.602 -4.357 -21.534 1.00 67.25 87 ALA A CA 1
ATOM 658 C C . ALA A 1 87 ? 4.576 -3.239 -21.117 1.00 67.25 87 ALA A C 1
ATOM 660 O O . ALA A 1 87 ? 4.669 -2.206 -21.780 1.00 67.25 87 ALA A O 1
ATOM 661 N N . SER A 1 88 ? 5.333 -3.447 -20.038 1.00 73.56 88 SER A N 1
ATOM 662 C CA . SER A 1 88 ? 6.416 -2.538 -19.657 1.00 73.56 88 SER A CA 1
ATOM 663 C C . SER A 1 88 ? 7.683 -2.859 -20.453 1.00 73.56 88 SER A C 1
ATOM 665 O O . SER A 1 88 ? 8.148 -3.999 -20.418 1.00 73.56 88 SER A O 1
ATOM 667 N N . LEU A 1 89 ? 8.285 -1.861 -21.105 1.00 78.62 89 LEU A N 1
ATOM 668 C CA . LEU A 1 89 ? 9.603 -1.979 -21.734 1.00 78.62 89 LEU A CA 1
ATOM 669 C C . LEU A 1 89 ? 10.672 -1.379 -20.813 1.00 78.62 89 LEU A C 1
ATOM 671 O O . LEU A 1 89 ? 10.501 -0.287 -20.278 1.00 78.62 89 LEU A O 1
ATOM 675 N N . THR A 1 90 ? 11.789 -2.080 -20.631 1.00 75.44 90 THR A N 1
ATOM 676 C CA . THR A 1 90 ? 12.970 -1.556 -19.930 1.00 75.44 90 THR A CA 1
ATOM 677 C C . THR A 1 90 ? 14.174 -1.678 -20.855 1.00 75.44 90 THR A C 1
ATOM 679 O O . THR A 1 90 ? 14.526 -2.781 -21.265 1.00 75.44 90 THR A O 1
ATOM 682 N N . SER A 1 91 ? 14.794 -0.551 -21.204 1.00 81.44 91 SER A N 1
ATOM 683 C CA . SER A 1 91 ? 16.034 -0.504 -21.981 1.00 81.44 91 SER A CA 1
ATOM 684 C C . SER A 1 91 ? 17.244 -0.406 -21.055 1.00 81.44 91 SER A C 1
ATOM 686 O O . SER A 1 91 ? 17.233 0.387 -20.115 1.00 81.44 91 SER A O 1
ATOM 688 N N . ALA A 1 92 ? 18.305 -1.147 -21.359 1.00 74.06 92 ALA A N 1
ATOM 689 C CA . ALA A 1 92 ? 19.611 -1.023 -20.717 1.00 74.06 92 ALA A CA 1
ATOM 690 C C . ALA A 1 92 ? 20.682 -0.767 -21.793 1.00 74.06 92 ALA A C 1
ATOM 692 O O . ALA A 1 92 ? 20.498 -1.213 -22.931 1.00 74.06 92 ALA A O 1
ATOM 693 N N . PRO A 1 93 ? 21.780 -0.053 -21.478 1.00 77.69 93 PRO A N 1
ATOM 694 C CA . PRO A 1 93 ? 22.902 0.072 -22.402 1.00 77.69 93 PRO A CA 1
ATOM 695 C C . PRO A 1 93 ? 23.446 -1.319 -22.772 1.00 77.69 93 PRO A C 1
ATOM 697 O O . PRO A 1 93 ? 23.341 -2.248 -21.963 1.00 77.69 93 PRO A O 1
ATOM 700 N N . PRO A 1 94 ? 24.023 -1.490 -23.975 1.00 68.31 94 PRO A N 1
ATOM 701 C CA . PRO A 1 94 ? 24.640 -2.753 -24.352 1.00 68.31 94 PRO A CA 1
ATOM 702 C C . PRO A 1 94 ? 25.710 -3.118 -23.318 1.00 68.31 94 PRO A C 1
ATOM 704 O O . PRO A 1 94 ? 26.583 -2.308 -23.003 1.00 68.31 94 PRO A O 1
ATOM 707 N N . ALA A 1 95 ? 25.628 -4.332 -22.769 1.00 66.50 95 ALA A N 1
ATOM 708 C CA . ALA A 1 95 ? 26.697 -4.862 -21.933 1.00 66.50 95 ALA A CA 1
ATOM 709 C C . ALA A 1 95 ? 28.007 -4.876 -22.749 1.00 66.50 95 ALA A C 1
ATOM 711 O O . ALA A 1 95 ? 27.949 -5.131 -23.959 1.00 66.50 95 ALA A O 1
ATOM 712 N N . PRO A 1 96 ? 29.179 -4.607 -22.138 1.00 55.84 96 PRO A N 1
ATOM 713 C CA . PRO A 1 96 ? 30.445 -4.735 -22.847 1.00 55.84 96 PRO A CA 1
ATOM 714 C C . PRO A 1 96 ? 30.543 -6.138 -23.455 1.00 55.84 96 PRO A C 1
ATOM 716 O O . PRO A 1 96 ? 30.217 -7.131 -22.800 1.00 55.84 96 PRO A O 1
ATOM 719 N N . LEU A 1 97 ? 30.941 -6.194 -24.730 1.00 48.69 97 LEU A N 1
ATOM 720 C CA . LEU A 1 97 ? 31.156 -7.434 -25.473 1.00 48.69 97 LEU A CA 1
ATOM 721 C C . LEU A 1 97 ? 31.981 -8.402 -24.620 1.00 48.69 97 LEU A C 1
ATOM 723 O O . LEU A 1 97 ? 33.043 -8.046 -24.109 1.00 48.69 97 LEU A O 1
ATOM 727 N N . PHE A 1 98 ? 31.464 -9.618 -24.463 1.00 46.88 98 PHE A N 1
ATOM 728 C CA . PHE A 1 98 ? 32.142 -10.724 -23.797 1.00 46.88 98 PHE A CA 1
ATOM 729 C C . PHE A 1 98 ? 33.576 -10.847 -24.343 1.00 46.88 98 PHE A C 1
ATOM 731 O O . PHE A 1 98 ? 33.765 -11.104 -25.532 1.00 46.88 98 PHE A O 1
ATOM 738 N N . SER A 1 99 ? 34.586 -10.657 -23.491 1.00 40.25 99 SER A N 1
ATOM 739 C CA . SER A 1 99 ? 35.972 -10.965 -23.851 1.00 40.25 99 SER A CA 1
ATOM 740 C C . SER A 1 99 ? 36.156 -12.490 -23.800 1.00 40.25 99 SER A C 1
ATOM 742 O O . SER A 1 99 ? 35.798 -13.097 -22.786 1.00 40.25 99 SER A O 1
ATOM 744 N N . PRO A 1 100 ? 36.696 -13.142 -24.847 1.00 48.50 100 PRO A N 1
ATOM 745 C CA . PRO A 1 100 ? 36.736 -14.605 -24.964 1.00 48.50 100 PRO A CA 1
ATOM 746 C C . PRO A 1 100 ? 37.678 -15.313 -23.969 1.00 48.50 100 PRO A C 1
ATOM 748 O O . PRO A 1 100 ? 37.806 -16.532 -24.020 1.00 48.50 100 PRO A O 1
ATOM 751 N N . THR A 1 101 ? 38.352 -14.587 -23.071 1.00 43.88 101 THR A N 1
ATOM 752 C CA . THR A 1 101 ? 39.363 -15.136 -22.149 1.00 43.88 101 THR A CA 1
ATOM 753 C C . THR A 1 101 ? 38.877 -15.362 -20.717 1.00 43.88 101 THR A C 1
ATOM 755 O O . THR A 1 101 ? 39.632 -15.881 -19.899 1.00 43.88 101 THR A O 1
ATOM 758 N N . SER A 1 102 ? 37.635 -15.007 -20.378 1.00 41.88 102 SER A N 1
ATOM 759 C CA . SER A 1 102 ? 37.058 -15.349 -19.072 1.00 41.88 102 SER A CA 1
ATOM 760 C C . SER A 1 102 ? 36.305 -16.681 -19.145 1.00 41.88 102 SER A C 1
ATOM 762 O O . SER A 1 102 ? 35.538 -16.875 -20.093 1.00 41.88 102 SER A O 1
ATOM 764 N N . PRO A 1 103 ? 36.467 -17.598 -18.165 1.00 42.47 103 PRO A N 1
ATOM 765 C CA . PRO A 1 103 ? 35.576 -18.749 -18.063 1.00 42.47 103 PRO A CA 1
ATOM 766 C C . PRO A 1 103 ? 34.139 -18.220 -18.001 1.00 42.47 103 PRO A C 1
ATOM 768 O O . PRO A 1 103 ? 33.923 -17.167 -17.391 1.00 42.47 103 PRO A O 1
ATOM 771 N N . PRO A 1 104 ? 33.166 -18.883 -18.649 1.00 41.81 104 PRO A N 1
ATOM 772 C CA . PRO A 1 104 ? 31.812 -18.365 -18.708 1.00 41.81 104 PRO A CA 1
ATOM 773 C C . PRO A 1 104 ? 31.312 -18.151 -17.280 1.00 41.81 104 PRO A C 1
ATOM 775 O O . PRO A 1 104 ? 31.080 -19.107 -16.540 1.00 41.81 104 PRO A O 1
ATOM 778 N N . ALA A 1 105 ? 31.151 -16.883 -16.890 1.00 45.41 105 ALA A N 1
ATOM 779 C CA . ALA A 1 105 ? 30.312 -16.551 -15.756 1.00 45.41 105 ALA A CA 1
ATOM 780 C C . ALA A 1 105 ? 28.952 -17.188 -16.057 1.00 45.41 105 ALA A C 1
ATOM 782 O O . ALA A 1 105 ? 28.488 -17.069 -17.199 1.00 45.41 105 ALA A O 1
ATOM 783 N N . PRO A 1 106 ? 28.328 -17.904 -15.106 1.00 33.88 106 PRO A N 1
ATOM 784 C CA . PRO A 1 106 ? 27.028 -18.486 -15.359 1.00 33.88 106 PRO A CA 1
ATOM 785 C C . PRO A 1 106 ? 26.106 -17.346 -15.776 1.00 33.88 106 PRO A C 1
ATOM 787 O O . PRO A 1 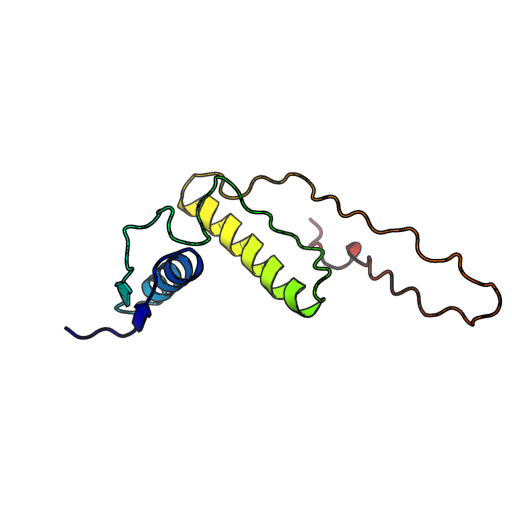106 ? 25.758 -16.482 -14.971 1.00 33.88 106 PRO A O 1
ATOM 790 N N . VAL A 1 107 ? 25.727 -17.339 -17.056 1.00 39.12 107 VAL A N 1
ATOM 791 C CA . VAL A 1 107 ? 24.572 -16.598 -17.533 1.00 39.12 107 VAL A CA 1
ATOM 792 C C . VAL A 1 107 ? 23.414 -17.203 -16.765 1.00 39.12 107 VAL A C 1
ATOM 794 O O . VAL A 1 107 ? 22.833 -18.219 -17.139 1.00 39.12 107 VAL A O 1
ATOM 797 N N . ARG A 1 108 ? 23.099 -16.598 -15.623 1.00 35.00 108 ARG A N 1
ATOM 798 C CA . ARG A 1 108 ? 21.861 -16.846 -14.909 1.00 35.00 108 ARG A CA 1
ATOM 799 C C . ARG A 1 108 ? 20.781 -16.069 -15.653 1.00 35.00 108 ARG A C 1
ATOM 801 O O . ARG A 1 108 ? 20.149 -15.170 -15.116 1.00 35.00 108 ARG A O 1
ATOM 808 N N . SER A 1 109 ? 20.562 -16.432 -16.919 1.00 39.06 109 SER A N 1
ATOM 809 C CA . SER A 1 109 ? 19.282 -16.222 -17.576 1.00 39.06 109 SER A CA 1
ATOM 810 C C . SER A 1 109 ? 18.303 -17.189 -16.916 1.00 39.06 109 SER A C 1
ATOM 812 O O . SER A 1 109 ? 17.894 -18.209 -17.464 1.00 39.06 109 SER A O 1
ATOM 814 N N . SER A 1 110 ? 17.905 -16.891 -15.681 1.00 39.78 110 SER A N 1
ATOM 815 C CA . SER A 1 110 ? 16.778 -17.571 -15.051 1.00 39.78 110 SER A CA 1
ATOM 816 C C . SER A 1 110 ? 15.469 -17.043 -15.640 1.00 39.78 110 SER A C 1
ATOM 818 O O . SER A 1 110 ? 14.570 -16.624 -14.928 1.00 39.78 110 SER A O 1
ATOM 820 N N . LEU A 1 111 ? 15.344 -17.125 -16.965 1.00 38.94 111 LEU A N 1
ATOM 821 C CA . LEU A 1 111 ? 14.077 -17.287 -17.660 1.00 38.94 111 LEU A CA 1
ATOM 822 C C . LEU A 1 111 ? 13.749 -18.790 -17.688 1.00 38.94 111 LEU A C 1
ATOM 824 O O . LEU A 1 111 ? 13.609 -19.403 -18.742 1.00 38.94 111 LEU A O 1
ATOM 828 N N . ARG A 1 112 ? 13.571 -19.400 -16.507 1.00 34.06 112 ARG A N 1
ATOM 829 C CA . ARG A 1 112 ? 12.698 -20.579 -16.365 1.00 34.06 112 ARG A CA 1
ATOM 830 C C . ARG A 1 112 ? 11.303 -20.097 -15.975 1.00 34.06 112 ARG A C 1
ATOM 832 O O . ARG A 1 112 ? 10.781 -20.429 -14.922 1.00 34.06 112 ARG A O 1
ATOM 839 N N . TRP A 1 113 ? 10.688 -19.305 -16.847 1.00 35.34 113 TRP A N 1
ATOM 840 C CA . TRP A 1 113 ? 9.283 -18.923 -16.688 1.00 35.34 113 TRP A CA 1
ATOM 841 C C . TRP A 1 113 ? 8.337 -20.122 -16.918 1.00 35.34 113 TRP A C 1
ATOM 843 O O . TRP A 1 113 ? 7.225 -20.158 -16.406 1.00 35.34 113 TRP A O 1
ATOM 853 N N . LYS A 1 114 ? 8.804 -21.161 -17.632 1.00 31.50 114 LYS A N 1
ATOM 854 C CA . LYS A 1 114 ? 7.994 -22.323 -18.039 1.00 31.50 114 LYS A CA 1
ATOM 855 C C . LYS A 1 114 ? 7.709 -23.370 -16.948 1.00 31.50 114 LYS A C 1
ATOM 857 O O . LYS A 1 114 ? 7.038 -24.349 -17.254 1.00 31.50 114 LYS A O 1
ATOM 862 N N . SER A 1 115 ? 8.207 -23.226 -15.716 1.00 36.81 115 SER A N 1
ATOM 863 C CA . SER A 1 115 ? 7.983 -24.231 -14.655 1.00 36.81 115 SER A CA 1
ATOM 864 C C . SER A 1 115 ? 6.882 -23.879 -13.651 1.00 36.81 115 SER A C 1
ATOM 866 O O . SER A 1 115 ? 6.586 -24.708 -12.801 1.00 36.81 115 SER A O 1
ATOM 868 N N . TRP A 1 116 ? 6.288 -22.683 -13.731 1.00 34.62 116 TRP A N 1
ATOM 869 C CA . TRP A 1 116 ? 5.344 -22.170 -12.722 1.00 34.62 116 TRP A CA 1
ATOM 870 C C . TRP A 1 116 ? 3.935 -21.876 -13.253 1.00 34.62 116 TRP A C 1
ATOM 872 O O . TRP A 1 116 ? 3.105 -21.348 -12.522 1.00 34.62 116 TRP A O 1
ATOM 882 N N . MET A 1 117 ? 3.638 -22.239 -14.502 1.00 31.17 117 MET A N 1
ATOM 883 C CA . MET A 1 117 ? 2.260 -22.222 -14.996 1.00 31.17 117 MET A CA 1
ATOM 884 C C . MET A 1 117 ? 1.567 -23.544 -14.633 1.00 31.17 117 MET A C 1
ATOM 886 O O . MET A 1 117 ? 2.094 -24.599 -15.005 1.00 31.17 117 MET A O 1
ATOM 890 N N . PRO A 1 118 ? 0.402 -23.526 -13.956 1.00 38.28 118 PRO A N 1
ATOM 891 C CA . PRO A 1 118 ? -0.466 -24.692 -13.932 1.00 38.28 118 PRO A CA 1
ATOM 892 C C . PRO A 1 118 ? -0.868 -24.993 -15.379 1.00 38.28 118 PRO A C 1
ATOM 894 O O . PRO A 1 118 ? -1.293 -24.100 -16.113 1.00 38.28 118 PRO A O 1
ATOM 897 N N . ARG A 1 119 ? -0.654 -26.235 -15.820 1.00 37.53 119 ARG A N 1
ATOM 898 C CA . ARG A 1 119 ? -1.176 -26.693 -17.112 1.00 37.53 119 ARG A CA 1
ATOM 899 C C . ARG A 1 119 ? -2.701 -26.864 -16.997 1.00 37.53 119 ARG A C 1
ATOM 901 O O . ARG A 1 119 ? -3.146 -27.196 -15.898 1.00 37.53 119 ARG A O 1
ATOM 908 N N . PRO A 1 120 ? -3.462 -26.627 -18.080 1.00 47.12 120 PRO A N 1
ATOM 909 C CA . PRO A 1 120 ? -4.885 -26.960 -18.132 1.00 47.12 120 PRO A CA 1
ATOM 910 C C . PRO A 1 120 ? -5.125 -28.463 -17.963 1.00 47.12 120 PRO A C 1
ATOM 912 O O . PRO A 1 120 ? -4.210 -29.252 -18.310 1.00 47.12 120 PRO A O 1
#

pLDDT: mean 80.12, std 21.93, range [31.17, 98.5]

Foldseek 3Di:
DDWPEEAEACPDVNVVVQVVCVVVVTRYHYDYPDDPPDDPDPRDDDDDDQDLPDPVDPVCNVVSVVVVVVQVVVCVVVVHCSDDDDDDDDDDPDDPPDDPPDDDDPPPPPPPVVPPDDDD

Organism: NCBI:txid1432552

InterPro domains:
  IPR006076 FAD dependent oxidoreductase [PF01266] (4-82)
  IPR036188 FAD/NAD(P)-binding domain superfamily [G3DSA:3.50.50.60] (4-58)
  IPR036188 FAD/NAD(P)-binding domain superfamily [SSF51905] (1-90)
  IPR045170 MTOX family [PTHR10961] (2-85)

Secondary structure (DSSP, 8-state):
---SEEEE--SHHHHHHHHHHHHTT--EEEE-SS-SS-SSSTT-SS-----SS-TT-GGGHHHHHHHHHHHHHHHHHHSS-----PPPP---PPPPPPPTTS----------GGGSSPP-